Protein AF-A0A8T7JT72-F1 (afdb_monomer)

Secondary structure (DSSP, 8-state):
-HHHHHHTTT--EEEEE----SHHIIIIIHHHHHHHHT-EEEEE-SS--EEEE--S---SSSPPSSS---S--SPPEEEE--SSS-------GGGGS--EEETTEETTTTS-GGG-THHHH---

Solvent-accessible surface area (backbone atoms only — not comparable to full-atom values): 7560 Å² total; per-residue (Å²): 108,71,64,54,59,40,34,78,68,70,45,27,68,45,81,43,80,49,80,81,87,52,71,57,45,76,75,44,46,55,45,48,54,19,40,55,46,42,20,28,34,35,39,46,34,93,86,70,28,36,39,29,18,37,58,78,66,30,39,86,82,58,85,57,84,90,54,81,92,78,85,71,49,55,73,37,56,71,49,70,52,88,83,81,86,74,77,86,81,84,70,43,54,79,41,32,74,64,54,63,40,49,94,90,35,30,59,64,80,57,52,69,62,87,76,48,51,55,82,76,65,78,62,125

Structure (mmCIF, N/CA/C/O backbone):
data_AF-A0A8T7JT72-F1
#
_entry.id   AF-A0A8T7JT72-F1
#
loop_
_atom_site.group_PDB
_atom_site.id
_atom_site.type_symbol
_atom_site.label_atom_id
_atom_site.label_alt_id
_atom_site.label_comp_id
_atom_site.label_asym_id
_atom_site.label_entity_id
_atom_site.label_seq_id
_atom_site.pdbx_PDB_ins_code
_atom_site.Cartn_x
_atom_site.Cartn_y
_atom_site.Cartn_z
_atom_site.occupancy
_atom_site.B_iso_or_equiv
_atom_site.auth_seq_id
_atom_site.auth_comp_id
_atom_site.auth_asym_id
_atom_site.auth_atom_id
_atom_site.pdbx_PDB_model_num
ATOM 1 N N . GLU A 1 1 ? 5.506 -9.786 7.144 1.00 81.31 1 GLU A N 1
ATOM 2 C CA . GLU A 1 1 ? 5.472 -10.770 6.035 1.00 81.31 1 GLU A CA 1
ATOM 3 C C . GLU A 1 1 ? 4.132 -10.939 5.314 1.00 81.31 1 GLU A C 1
ATOM 5 O O . GLU A 1 1 ? 4.173 -11.110 4.105 1.00 81.31 1 GLU A O 1
ATOM 10 N N . THR A 1 2 ? 2.959 -10.851 5.957 1.00 91.94 2 THR A N 1
ATOM 11 C CA . THR A 1 2 ? 1.653 -11.114 5.298 1.00 91.94 2 THR A CA 1
ATOM 12 C C . THR A 1 2 ? 1.453 -10.403 3.951 1.00 91.94 2 THR A C 1
ATOM 14 O O . THR A 1 2 ? 1.186 -11.059 2.949 1.00 91.94 2 THR A O 1
ATOM 17 N N . PHE A 1 3 ? 1.660 -9.082 3.891 1.00 93.94 3 PHE A N 1
ATOM 18 C CA . PHE A 1 3 ? 1.518 -8.298 2.653 1.00 93.94 3 PHE A CA 1
ATOM 19 C C . PHE A 1 3 ? 2.519 -8.703 1.566 1.00 93.94 3 PHE A C 1
ATOM 21 O O . PHE A 1 3 ? 2.177 -8.742 0.390 1.00 93.94 3 PHE A O 1
ATOM 28 N N . ARG A 1 4 ? 3.744 -9.070 1.955 1.00 91.69 4 ARG A N 1
ATOM 29 C CA . ARG A 1 4 ? 4.775 -9.533 1.022 1.00 91.69 4 ARG A CA 1
ATOM 30 C C . ARG A 1 4 ? 4.395 -10.863 0.387 1.00 91.69 4 ARG A C 1
ATOM 32 O O . ARG A 1 4 ? 4.505 -11.019 -0.824 1.00 91.69 4 ARG A O 1
ATOM 39 N N . LEU A 1 5 ? 3.920 -11.806 1.197 1.00 91.44 5 LEU A N 1
ATOM 40 C CA . LEU A 1 5 ? 3.451 -13.099 0.702 1.00 91.44 5 LEU A CA 1
ATOM 41 C C . LEU A 1 5 ? 2.236 -12.939 -0.217 1.00 91.44 5 LEU A C 1
ATOM 43 O O . LEU A 1 5 ? 2.163 -13.617 -1.235 1.00 91.44 5 LEU A O 1
ATOM 47 N N . ALA A 1 6 ? 1.327 -12.013 0.098 1.00 94.81 6 ALA A N 1
ATOM 48 C CA . ALA A 1 6 ? 0.207 -11.673 -0.775 1.00 94.81 6 ALA A CA 1
ATOM 49 C C . ALA A 1 6 ? 0.685 -11.075 -2.112 1.00 94.81 6 ALA A C 1
ATOM 51 O O . ALA A 1 6 ? 0.210 -11.474 -3.171 1.00 94.81 6 ALA A O 1
ATOM 52 N N . ALA A 1 7 ? 1.676 -10.181 -2.084 1.00 93.44 7 ALA A N 1
ATOM 53 C CA . ALA A 1 7 ? 2.234 -9.561 -3.286 1.00 93.44 7 ALA A CA 1
ATOM 54 C C . ALA A 1 7 ? 2.854 -10.588 -4.241 1.00 93.44 7 ALA A C 1
ATOM 56 O O . ALA A 1 7 ? 2.686 -10.479 -5.448 1.00 93.44 7 ALA A O 1
ATOM 57 N N . LEU A 1 8 ? 3.526 -11.608 -3.695 1.00 91.50 8 LEU A N 1
ATOM 58 C CA . LEU A 1 8 ? 4.080 -12.740 -4.453 1.00 91.50 8 LEU A CA 1
ATOM 59 C C . LEU A 1 8 ? 3.011 -13.650 -5.078 1.00 91.50 8 LEU A C 1
ATOM 61 O O . LEU A 1 8 ? 3.343 -14.540 -5.857 1.00 91.50 8 LEU A O 1
ATOM 65 N N . LYS A 1 9 ? 1.745 -13.475 -4.697 1.00 94.00 9 LYS A N 1
ATOM 66 C CA . LYS A 1 9 ? 0.579 -14.147 -5.281 1.00 94.00 9 LYS A CA 1
ATOM 67 C C . LYS A 1 9 ? -0.240 -13.202 -6.162 1.00 94.00 9 LYS A C 1
ATOM 69 O O . LYS A 1 9 ? -1.415 -13.469 -6.384 1.00 94.00 9 LYS A O 1
ATOM 74 N N . ASP A 1 10 ? 0.368 -12.101 -6.605 1.00 93.88 10 ASP A N 1
ATOM 75 C CA . ASP A 1 10 ? -0.246 -11.076 -7.452 1.00 93.88 10 ASP A CA 1
ATOM 76 C C . ASP A 1 10 ? -1.507 -10.440 -6.845 1.00 93.88 10 ASP A C 1
ATOM 78 O O . ASP A 1 10 ? -2.387 -9.958 -7.553 1.00 93.88 10 ASP A O 1
ATOM 82 N N . VAL A 1 11 ? -1.603 -10.401 -5.510 1.00 97.06 11 VAL A N 1
ATOM 83 C CA . VAL A 1 11 ? -2.693 -9.685 -4.840 1.00 97.06 11 VAL A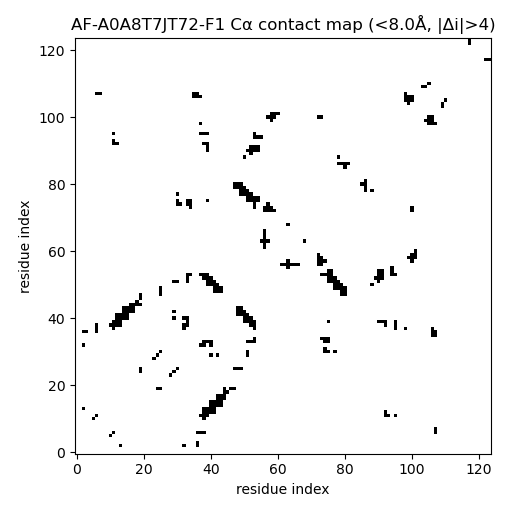 CA 1
ATOM 84 C C . VAL A 1 11 ? -2.545 -8.183 -5.085 1.00 97.06 11 VAL A C 1
ATOM 86 O O . VAL A 1 11 ? -1.537 -7.570 -4.729 1.00 97.06 11 VAL A O 1
ATOM 89 N N . GLU A 1 12 ? -3.586 -7.583 -5.655 1.00 97.56 12 GLU A N 1
ATOM 90 C CA . GLU A 1 12 ? -3.636 -6.155 -5.991 1.00 97.56 12 GLU A CA 1
ATOM 91 C C . GLU A 1 12 ? -4.291 -5.308 -4.891 1.00 97.56 12 GLU A C 1
ATOM 93 O O . GLU A 1 12 ? -4.007 -4.114 -4.754 1.00 97.56 12 GLU A O 1
ATOM 98 N N . VAL A 1 13 ? -5.175 -5.923 -4.098 1.00 98.12 13 VAL A N 1
ATOM 99 C CA . VAL A 1 13 ? -5.941 -5.266 -3.035 1.00 98.12 13 VAL A CA 1
ATOM 100 C C . VAL A 1 13 ? -5.968 -6.149 -1.793 1.00 98.12 13 VAL A C 1
ATOM 102 O O . VAL A 1 13 ? -6.355 -7.315 -1.857 1.00 98.12 13 VAL A O 1
ATOM 105 N N . VAL A 1 14 ? -5.607 -5.579 -0.647 1.00 98.06 14 VAL A N 1
ATOM 106 C CA . VAL A 1 14 ? -5.743 -6.222 0.663 1.00 98.06 14 VAL A CA 1
ATOM 107 C C . VAL A 1 14 ? -6.791 -5.482 1.480 1.00 98.06 14 VAL A C 1
ATOM 109 O O . VAL A 1 14 ? -6.609 -4.311 1.806 1.00 98.06 14 VAL A O 1
ATOM 112 N N . ALA A 1 15 ? -7.859 -6.182 1.859 1.00 97.75 15 ALA A N 1
ATOM 113 C CA . ALA A 1 15 ? -8.769 -5.740 2.908 1.00 97.75 15 ALA A CA 1
ATOM 114 C C . ALA A 1 15 ? -8.283 -6.291 4.257 1.00 97.75 15 ALA A C 1
ATOM 116 O O . ALA A 1 15 ? -8.235 -7.504 4.460 1.00 97.75 15 ALA A O 1
ATOM 117 N N . ALA A 1 16 ? -7.905 -5.398 5.166 1.00 95.88 16 ALA A N 1
ATOM 118 C CA . ALA A 1 16 ? -7.326 -5.699 6.466 1.00 95.88 16 ALA A CA 1
ATOM 119 C C . ALA A 1 16 ? -8.251 -5.202 7.591 1.00 95.88 16 ALA A C 1
ATOM 121 O O . ALA A 1 16 ? -8.061 -4.095 8.105 1.00 95.88 16 ALA A O 1
ATOM 122 N N . PRO A 1 17 ? -9.262 -5.996 7.989 1.00 95.75 17 PRO A N 1
ATOM 123 C CA . PRO A 1 17 ? -9.944 -5.775 9.254 1.00 95.75 17 PRO A CA 1
ATOM 124 C C . PRO A 1 17 ? -8.958 -6.071 10.387 1.00 95.75 17 PRO A C 1
ATOM 126 O O . PRO A 1 17 ? -8.474 -7.195 10.523 1.00 95.75 17 PRO A O 1
ATOM 129 N N . THR A 1 18 ? -8.620 -5.058 11.176 1.00 94.06 18 THR A N 1
ATOM 130 C CA . THR A 1 18 ? -7.601 -5.177 12.221 1.00 94.06 18 THR A CA 1
ATOM 131 C C . THR A 1 18 ? -7.912 -4.278 13.408 1.00 94.06 18 THR A C 1
ATOM 133 O O . THR A 1 18 ? -8.748 -3.379 13.338 1.00 94.06 18 THR A O 1
ATOM 136 N N . MET A 1 19 ? -7.216 -4.520 14.512 1.00 94.38 19 MET A N 1
ATOM 137 C CA . MET A 1 19 ? -7.112 -3.572 15.608 1.00 94.38 19 MET A CA 1
ATOM 138 C C . MET A 1 19 ? -5.773 -2.859 15.473 1.00 94.38 19 MET A C 1
ATOM 140 O O . MET A 1 19 ? -4.732 -3.509 15.492 1.00 94.38 19 MET A O 1
ATOM 144 N N . ILE A 1 20 ? -5.815 -1.541 15.316 1.00 94.06 20 ILE A N 1
ATOM 145 C CA . ILE A 1 20 ? -4.609 -0.713 15.373 1.00 94.06 20 ILE A CA 1
ATOM 146 C C . ILE A 1 20 ? -4.269 -0.501 16.844 1.00 94.06 20 ILE A C 1
ATOM 148 O O . ILE A 1 20 ? -5.128 -0.072 17.617 1.00 94.06 20 ILE A O 1
ATOM 152 N N . LEU A 1 21 ? -3.047 -0.854 17.228 1.00 93.94 21 LEU A N 1
ATOM 153 C CA . LEU A 1 21 ? -2.576 -0.790 18.609 1.00 93.94 21 LEU A CA 1
ATOM 154 C C . LEU A 1 21 ? -1.783 0.490 18.853 1.00 93.94 21 LEU A C 1
ATOM 156 O O . LEU A 1 21 ? -1.862 1.069 19.936 1.00 93.94 21 LEU A O 1
ATOM 160 N N . GLU A 1 22 ? -1.051 0.947 17.840 1.00 94.25 22 GLU A N 1
ATOM 161 C CA . GLU A 1 22 ? -0.205 2.126 17.927 1.00 94.25 22 GLU A CA 1
ATOM 162 C C . GLU A 1 22 ? -0.411 3.074 16.742 1.00 94.25 22 GLU A C 1
ATOM 164 O O . GLU A 1 22 ? -0.620 2.671 15.598 1.00 94.25 22 GLU A O 1
ATOM 169 N N . LYS A 1 23 ? -0.282 4.377 17.010 1.00 92.38 23 LYS A N 1
ATOM 170 C CA . LYS A 1 23 ? -0.514 5.440 16.019 1.00 92.38 23 LYS A CA 1
ATOM 171 C C . LYS A 1 23 ? 0.355 5.295 14.761 1.00 92.38 23 LYS A C 1
ATOM 173 O O . LYS A 1 23 ? -0.098 5.584 13.654 1.00 92.38 23 LYS A O 1
ATOM 178 N N . TRP A 1 24 ? 1.592 4.820 14.929 1.00 95.12 24 TRP A N 1
ATOM 179 C CA . TRP A 1 24 ? 2.555 4.684 13.835 1.00 95.12 24 TRP A CA 1
ATOM 180 C C . TRP A 1 24 ? 2.084 3.701 12.755 1.00 95.12 24 TRP A C 1
ATOM 182 O O . TRP A 1 24 ? 2.453 3.859 11.591 1.00 95.12 24 TRP A O 1
ATOM 192 N N . GLU A 1 25 ? 1.252 2.712 13.102 1.00 94.62 25 GLU A N 1
ATOM 193 C CA . GLU A 1 25 ? 0.740 1.732 12.141 1.00 94.62 25 GLU A CA 1
ATOM 194 C C . GLU A 1 25 ? -0.111 2.422 11.067 1.00 94.62 25 GLU A C 1
ATOM 196 O O . GLU A 1 25 ? 0.063 2.162 9.876 1.00 94.62 25 GLU A O 1
ATOM 201 N N . GLY A 1 26 ? -0.976 3.355 11.481 1.00 91.81 26 GLY A N 1
ATOM 202 C CA . GLY A 1 26 ? -1.815 4.164 10.594 1.00 91.81 26 GLY A CA 1
ATOM 203 C C . GLY A 1 26 ? -1.043 5.250 9.839 1.00 91.81 26 GLY A C 1
ATOM 204 O O . GLY A 1 26 ? -1.283 5.456 8.647 1.00 91.81 26 GLY A O 1
ATOM 205 N N . GLU A 1 27 ? -0.114 5.930 10.520 1.00 91.25 27 GLU A N 1
ATOM 206 C CA . GLU A 1 27 ? 0.645 7.060 9.958 1.00 91.25 27 GLU A CA 1
ATOM 207 C C . GLU A 1 27 ? 1.722 6.623 8.954 1.00 91.25 27 GLU A C 1
ATOM 209 O O . GLU A 1 27 ? 1.937 7.295 7.941 1.00 91.25 27 GLU A O 1
ATOM 214 N N . LEU A 1 28 ? 2.396 5.502 9.226 1.00 93.38 28 LEU A N 1
ATOM 215 C CA . LEU A 1 28 ? 3.550 5.025 8.460 1.00 93.38 28 LEU A CA 1
ATOM 216 C C . LEU A 1 28 ? 3.399 3.561 8.042 1.00 93.38 28 LEU A C 1
ATOM 218 O O . LEU A 1 28 ? 3.588 3.243 6.871 1.00 93.38 28 LEU A O 1
ATOM 222 N N . GLY A 1 29 ? 3.012 2.676 8.963 1.00 95.56 29 GLY A N 1
ATOM 223 C CA . GLY A 1 29 ? 3.040 1.227 8.756 1.00 95.56 29 GLY A CA 1
ATOM 224 C C . GLY A 1 29 ? 2.287 0.766 7.505 1.00 95.56 29 GLY A C 1
ATOM 225 O O . GLY A 1 29 ? 2.885 0.195 6.594 1.00 95.56 29 GLY A O 1
ATOM 226 N N . PHE A 1 30 ? 0.983 1.025 7.413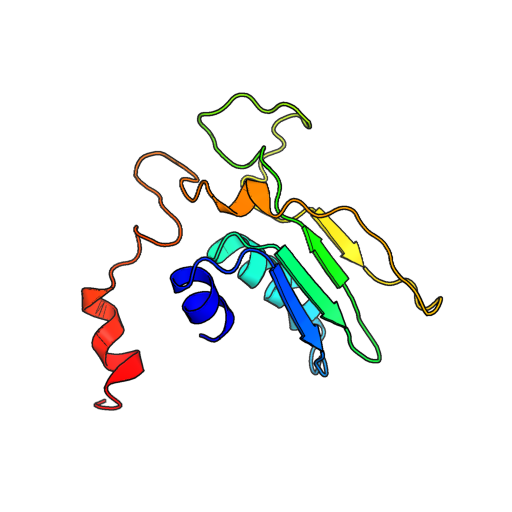 1.00 96.44 30 PHE A N 1
ATOM 227 C CA . PHE A 1 30 ? 0.178 0.582 6.265 1.00 96.44 30 PHE A CA 1
ATOM 228 C C . PHE A 1 30 ? 0.550 1.289 4.963 1.00 96.44 30 PHE A C 1
ATOM 230 O O . PHE A 1 30 ? 0.545 0.665 3.899 1.00 96.44 30 PHE A O 1
ATOM 237 N N . LYS A 1 31 ? 0.951 2.560 5.053 1.00 95.81 31 LYS A N 1
ATOM 238 C CA . LYS A 1 31 ? 1.461 3.331 3.918 1.00 95.81 31 LYS A CA 1
ATOM 239 C C . LYS A 1 31 ? 2.710 2.675 3.324 1.00 95.81 31 LYS A C 1
ATOM 241 O O . LYS A 1 31 ? 2.796 2.497 2.109 1.00 95.81 31 LYS A O 1
ATOM 246 N N . GLU A 1 32 ? 3.645 2.258 4.173 1.00 95.75 32 GLU A N 1
ATOM 247 C CA . GLU A 1 32 ? 4.847 1.529 3.769 1.00 95.75 32 GLU A CA 1
ATOM 248 C C . GLU A 1 32 ? 4.517 0.147 3.202 1.00 95.75 32 GLU A C 1
ATOM 250 O O . GLU A 1 32 ? 5.087 -0.233 2.181 1.00 95.75 32 GLU A O 1
ATOM 255 N N . ARG A 1 33 ? 3.571 -0.597 3.797 1.00 96.56 33 ARG A N 1
ATOM 256 C CA . ARG A 1 33 ? 3.150 -1.912 3.269 1.00 96.56 33 ARG A CA 1
ATOM 257 C C . ARG A 1 33 ? 2.567 -1.805 1.865 1.00 96.56 33 ARG A C 1
ATOM 259 O O . ARG A 1 33 ? 2.894 -2.645 1.024 1.00 96.56 33 ARG A O 1
ATOM 266 N N . ALA A 1 34 ? 1.749 -0.786 1.614 1.00 96.69 34 ALA A N 1
ATOM 267 C CA . ALA A 1 34 ? 1.205 -0.499 0.292 1.00 96.69 34 ALA A CA 1
ATOM 268 C C . ALA A 1 34 ? 2.320 -0.142 -0.705 1.00 96.69 34 ALA A C 1
ATOM 270 O O . ALA A 1 34 ? 2.383 -0.728 -1.784 1.00 96.69 34 ALA A O 1
ATOM 271 N N . ALA A 1 35 ? 3.240 0.752 -0.328 1.00 94.69 35 ALA A N 1
ATOM 272 C CA . ALA A 1 35 ? 4.327 1.211 -1.194 1.00 94.69 35 ALA A CA 1
ATOM 273 C C . ALA A 1 35 ? 5.370 0.116 -1.502 1.00 94.69 35 ALA A C 1
ATOM 275 O O . ALA A 1 35 ? 5.743 -0.073 -2.660 1.00 94.69 35 ALA A O 1
ATOM 276 N N . GLU A 1 36 ? 5.834 -0.636 -0.495 1.00 94.38 36 GLU A N 1
ATOM 277 C CA . GLU A 1 36 ? 6.920 -1.620 -0.654 1.00 94.38 36 GLU A CA 1
ATOM 278 C C . GLU A 1 36 ? 6.496 -2.846 -1.476 1.00 94.38 36 GLU A C 1
ATOM 280 O O . GLU A 1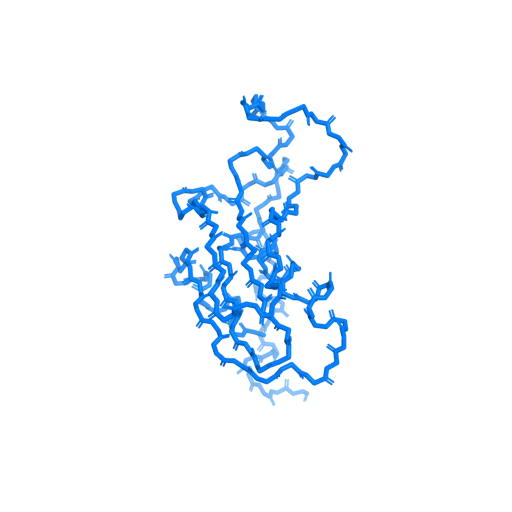 36 ? 7.327 -3.492 -2.113 1.00 94.38 36 GLU A O 1
ATOM 285 N N . ASN A 1 37 ? 5.215 -3.213 -1.402 1.00 95.12 37 ASN A N 1
ATOM 286 C CA . ASN A 1 37 ? 4.650 -4.379 -2.088 1.00 95.12 37 ASN A CA 1
ATOM 287 C C . ASN A 1 37 ? 3.872 -3.969 -3.343 1.00 95.12 37 ASN A C 1
ATOM 289 O O . ASN A 1 37 ? 3.492 -4.810 -4.165 1.00 95.12 37 ASN A O 1
ATOM 293 N N . ARG A 1 38 ? 3.660 -2.657 -3.476 1.00 94.75 38 ARG A N 1
ATOM 294 C CA . ARG A 1 38 ? 2.945 -1.990 -4.546 1.00 94.75 38 ARG A CA 1
ATOM 295 C C . ARG A 1 38 ? 1.582 -2.639 -4.785 1.00 94.75 38 ARG A C 1
ATOM 297 O O . ARG A 1 38 ? 1.325 -3.266 -5.814 1.00 94.75 38 ARG A O 1
ATOM 304 N N . MET A 1 39 ? 0.744 -2.501 -3.764 1.00 96.75 39 MET A N 1
ATOM 305 C CA . MET A 1 39 ? -0.629 -2.997 -3.676 1.00 96.75 39 MET A CA 1
ATOM 306 C C . MET A 1 39 ? -1.511 -1.971 -2.969 1.00 96.75 39 MET A C 1
ATOM 308 O O . MET A 1 39 ? -1.018 -1.179 -2.167 1.00 96.75 39 MET A O 1
ATOM 312 N N . ASN A 1 40 ? -2.810 -2.008 -3.241 1.00 98.25 40 ASN A N 1
ATOM 313 C CA . ASN A 1 40 ? -3.785 -1.194 -2.528 1.00 98.25 40 ASN A CA 1
ATOM 314 C C . ASN A 1 40 ? -4.086 -1.842 -1.172 1.00 98.25 40 ASN A C 1
ATOM 316 O O . ASN A 1 40 ? -4.275 -3.058 -1.087 1.00 98.25 40 ASN A O 1
ATOM 320 N N . VAL A 1 41 ? -4.148 -1.043 -0.112 1.00 98.25 41 VAL A N 1
ATOM 321 C CA . VAL A 1 41 ? -4.434 -1.538 1.241 1.00 98.25 41 VAL A CA 1
ATOM 322 C C . VAL A 1 41 ? -5.633 -0.789 1.802 1.00 98.25 41 VAL A C 1
ATOM 324 O O . VAL A 1 41 ? -5.665 0.437 1.803 1.00 98.25 41 VAL A O 1
ATOM 327 N N . ILE A 1 42 ? -6.628 -1.531 2.276 1.00 98.00 42 ILE A N 1
ATOM 328 C CA . ILE A 1 42 ? -7.840 -1.005 2.902 1.00 98.00 42 ILE A CA 1
ATOM 329 C C . ILE A 1 42 ? -7.837 -1.501 4.338 1.00 98.00 42 ILE A C 1
ATOM 331 O O . ILE A 1 42 ? -7.946 -2.701 4.579 1.00 98.00 42 ILE A O 1
ATOM 335 N N . VAL A 1 43 ? -7.701 -0.589 5.288 1.00 97.19 43 VAL A N 1
ATOM 336 C CA . VAL A 1 43 ? -7.641 -0.904 6.713 1.00 97.19 43 VAL A CA 1
ATOM 337 C C . VAL A 1 43 ? -8.937 -0.470 7.364 1.00 97.19 43 VAL A C 1
ATOM 339 O O . VAL A 1 43 ? -9.296 0.707 7.318 1.00 97.19 43 VAL A O 1
ATOM 342 N N . ALA A 1 44 ? -9.616 -1.429 7.986 1.00 95.25 44 ALA A N 1
ATOM 343 C CA . ALA A 1 44 ? -10.807 -1.185 8.781 1.00 95.25 44 ALA A CA 1
ATOM 344 C C . ALA A 1 44 ? -10.507 -1.525 10.243 1.00 95.25 44 ALA A C 1
ATOM 346 O O . ALA A 1 44 ? -10.205 -2.672 10.573 1.00 95.25 44 ALA A O 1
ATOM 347 N N . SER A 1 45 ? -10.593 -0.522 11.109 1.00 93.19 45 SER A N 1
ATOM 348 C CA . SER A 1 45 ? -10.383 -0.618 12.554 1.00 93.19 45 SER A CA 1
ATOM 349 C C . SER A 1 45 ? -11.402 0.253 13.284 1.00 93.19 45 SER A C 1
ATOM 351 O O . SER A 1 45 ? -12.028 1.140 12.704 1.00 93.19 45 SER A O 1
ATOM 353 N N . LYS A 1 46 ? -11.569 0.002 14.583 1.00 87.81 46 LYS A N 1
ATOM 354 C CA . LYS A 1 46 ? -12.537 0.706 15.429 1.00 87.81 46 LYS A CA 1
ATOM 355 C C . LYS A 1 46 ? -12.209 2.192 15.618 1.00 87.81 46 LYS A C 1
ATOM 357 O O . LYS A 1 46 ? -13.135 2.985 15.745 1.00 87.81 46 LYS A O 1
ATOM 362 N N . SER A 1 47 ? -10.927 2.548 15.698 1.00 80.81 47 SER A N 1
ATOM 363 C CA . SER A 1 47 ? -10.479 3.926 15.946 1.00 80.81 47 SER A CA 1
ATOM 364 C C . SER A 1 47 ? -10.014 4.618 14.669 1.00 80.81 47 SER A C 1
ATOM 366 O O . SER A 1 47 ? -10.489 5.701 14.350 1.00 80.81 47 SER A O 1
ATOM 368 N N . ASP A 1 48 ? -9.127 3.962 13.921 1.00 87.44 48 ASP A N 1
ATOM 369 C CA . ASP A 1 48 ? -8.387 4.573 12.823 1.00 87.44 48 ASP A CA 1
ATOM 370 C C . ASP A 1 48 ? -8.467 3.668 11.589 1.00 87.44 48 ASP A C 1
ATOM 372 O O . ASP A 1 48 ? -7.846 2.613 11.520 1.00 87.44 48 ASP A O 1
ATOM 376 N N . SER A 1 49 ? -9.288 4.051 10.615 1.00 94.81 49 SER A N 1
ATOM 377 C CA . SER A 1 49 ? -9.417 3.341 9.336 1.00 94.81 49 SER A CA 1
ATOM 378 C C . SER A 1 49 ? -8.809 4.172 8.213 1.00 94.81 49 SER A C 1
ATOM 380 O O . SER A 1 49 ? -8.774 5.403 8.291 1.00 94.81 49 SER A O 1
ATOM 382 N N . GLY A 1 50 ? -8.350 3.517 7.151 1.00 96.12 50 GLY A N 1
ATOM 383 C CA . GLY A 1 50 ? -7.693 4.204 6.045 1.00 96.12 50 GLY A CA 1
ATOM 384 C C . GLY A 1 50 ? -7.676 3.393 4.759 1.00 96.12 50 GLY A C 1
ATOM 385 O O . GLY A 1 50 ? -7.561 2.168 4.778 1.00 96.12 50 GLY A O 1
ATOM 386 N N . ILE A 1 51 ? -7.777 4.093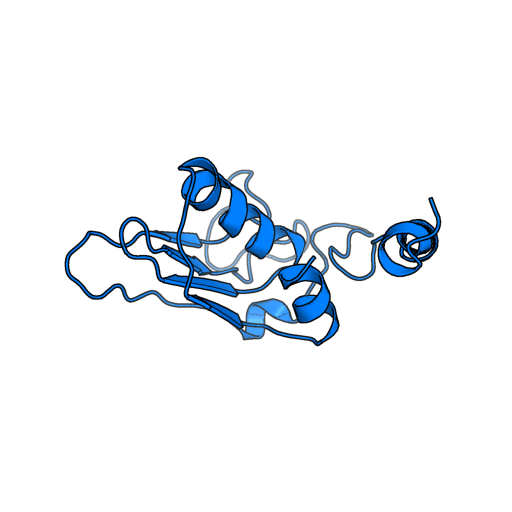 3.634 1.00 98.00 51 ILE A N 1
ATOM 387 C CA . ILE A 1 51 ? -7.598 3.539 2.292 1.00 98.00 51 ILE A CA 1
ATOM 388 C C . ILE A 1 51 ? -6.286 4.088 1.734 1.00 98.00 51 ILE A C 1
ATOM 390 O O . ILE A 1 51 ? -6.110 5.302 1.638 1.00 98.00 51 ILE A O 1
ATOM 394 N N . TYR A 1 52 ? -5.377 3.191 1.367 1.00 97.75 52 TYR A N 1
ATOM 395 C CA . TYR A 1 52 ? -4.047 3.485 0.845 1.00 97.75 52 TYR A CA 1
ATOM 396 C C . TYR A 1 52 ? -3.989 3.016 -0.615 1.00 97.75 52 TYR A C 1
ATOM 398 O O . TYR A 1 52 ? -3.733 1.842 -0.898 1.00 97.75 52 TYR A O 1
ATOM 406 N N . ALA A 1 53 ? -4.276 3.936 -1.535 1.00 97.19 53 ALA A N 1
ATOM 407 C CA . AL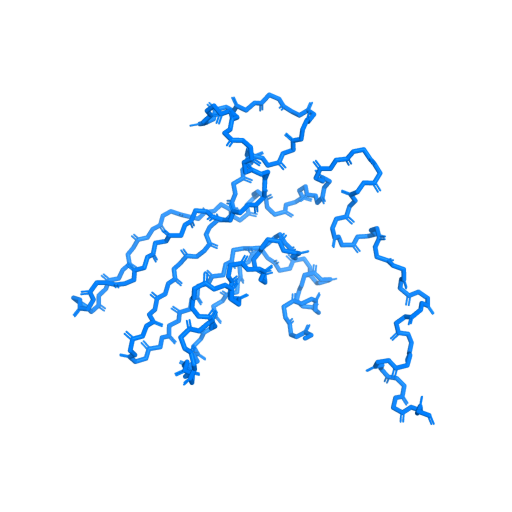A A 1 53 ? -4.383 3.683 -2.967 1.00 97.19 53 ALA A CA 1
ATOM 408 C C . ALA A 1 53 ? -3.053 3.957 -3.677 1.00 97.19 53 ALA A C 1
ATOM 410 O O . ALA A 1 53 ? -2.542 5.077 -3.637 1.00 97.19 53 ALA A O 1
ATOM 411 N N . ILE A 1 54 ? -2.485 2.957 -4.348 1.00 95.19 54 ILE A N 1
ATOM 412 C CA . ILE A 1 54 ? -1.331 3.193 -5.226 1.00 95.19 54 ILE A CA 1
ATOM 413 C C . ILE A 1 54 ? -1.801 3.764 -6.569 1.00 95.19 54 ILE A C 1
ATOM 415 O O . ILE A 1 54 ? -2.933 3.527 -6.984 1.00 95.19 54 ILE A O 1
ATOM 419 N N . THR A 1 55 ? -0.928 4.483 -7.270 1.00 92.00 55 THR A N 1
ATOM 420 C CA . THR A 1 55 ? -1.249 5.122 -8.555 1.00 92.00 55 THR A CA 1
ATOM 421 C C . THR A 1 55 ? -0.281 4.681 -9.655 1.00 92.00 55 THR A C 1
ATOM 423 O O . THR A 1 55 ? 0.737 4.036 -9.394 1.00 92.00 55 THR A O 1
ATOM 426 N N . GLU A 1 56 ? -0.608 5.000 -10.909 1.00 88.81 56 GLU A N 1
ATOM 427 C CA . GLU A 1 56 ? 0.271 4.756 -12.064 1.00 88.81 56 GLU A CA 1
ATOM 428 C C . GLU A 1 56 ? 1.443 5.752 -12.169 1.00 88.81 56 GLU A C 1
ATOM 430 O O . GLU A 1 56 ? 2.469 5.430 -12.771 1.00 88.81 56 GLU A O 1
ATOM 435 N N . ASP A 1 57 ? 1.340 6.906 -11.502 1.00 86.19 57 ASP A N 1
ATOM 436 C CA . ASP A 1 57 ? 2.372 7.949 -11.454 1.00 86.19 57 ASP A CA 1
ATOM 437 C C . ASP A 1 57 ? 3.341 7.708 -10.296 1.00 86.19 57 ASP A C 1
ATOM 439 O O . ASP A 1 57 ? 3.289 8.368 -9.250 1.00 86.19 57 ASP A O 1
ATOM 443 N N . PHE A 1 58 ? 4.198 6.703 -10.481 1.00 83.69 58 PHE A N 1
ATOM 444 C CA . PHE A 1 58 ? 5.108 6.243 -9.433 1.00 83.69 58 PHE A CA 1
ATOM 445 C C . PHE A 1 58 ? 6.518 5.852 -9.923 1.00 83.69 58 PHE A C 1
ATOM 447 O O . PHE A 1 58 ? 7.338 5.380 -9.132 1.00 83.69 58 PHE A O 1
ATOM 454 N N . THR A 1 59 ? 6.827 6.007 -11.218 1.00 79.31 59 THR A N 1
ATOM 455 C CA . THR A 1 59 ? 8.182 5.744 -11.746 1.00 79.31 59 THR A CA 1
ATOM 456 C C . THR A 1 59 ? 8.900 7.025 -12.106 1.00 79.31 59 THR A C 1
ATOM 458 O O . THR A 1 59 ? 8.279 7.994 -12.520 1.00 79.31 59 THR A O 1
ATOM 461 N N . LEU A 1 60 ? 10.229 7.006 -12.062 1.00 80.88 60 LEU A N 1
ATOM 462 C CA . LEU A 1 60 ? 11.046 8.099 -12.601 1.00 80.88 60 LEU A CA 1
ATOM 463 C C . LEU A 1 60 ? 11.207 8.059 -14.137 1.00 80.88 60 LEU A C 1
ATOM 465 O O . LEU A 1 60 ? 11.965 8.855 -14.680 1.00 80.88 60 LEU A O 1
ATOM 469 N N . TRP A 1 61 ? 10.552 7.123 -14.834 1.00 74.06 61 TRP A N 1
ATOM 470 C CA . TRP A 1 61 ? 10.825 6.818 -16.249 1.00 74.06 61 TRP A CA 1
ATOM 471 C C . TRP A 1 61 ? 9.610 6.907 -17.169 1.00 74.06 61 TRP A C 1
ATOM 473 O O . TRP A 1 61 ? 9.766 6.947 -18.386 1.00 74.06 61 TRP A O 1
ATOM 483 N N . THR A 1 62 ? 8.408 6.909 -16.608 1.00 72.94 62 THR A N 1
ATOM 484 C CA . THR A 1 62 ? 7.162 7.135 -17.336 1.00 72.94 62 THR A CA 1
ATOM 485 C C . THR A 1 62 ? 6.760 8.586 -17.185 1.00 72.94 62 THR A C 1
ATOM 487 O O . THR A 1 62 ? 7.057 9.212 -16.171 1.00 72.94 62 THR A O 1
ATOM 490 N N . GLU A 1 63 ? 6.065 9.119 -18.183 1.00 78.94 63 GLU A N 1
ATOM 491 C CA . GLU A 1 63 ? 5.383 10.398 -18.028 1.00 78.94 63 GLU A CA 1
ATOM 492 C C . GLU A 1 63 ? 4.346 10.300 -16.904 1.00 78.94 63 GLU A C 1
ATOM 494 O O . GLU A 1 63 ? 3.674 9.274 -16.763 1.00 78.94 63 GLU A O 1
ATOM 499 N N . TRP A 1 64 ? 4.257 11.358 -16.100 1.00 81.25 64 TRP A N 1
ATOM 500 C CA . TRP A 1 64 ? 3.299 11.455 -15.008 1.00 81.25 64 TRP A CA 1
ATOM 501 C C . TRP A 1 64 ? 2.038 12.115 -15.539 1.00 81.25 64 TRP A C 1
ATOM 503 O O . TRP A 1 64 ? 2.082 13.260 -15.988 1.00 81.25 64 TRP A O 1
ATOM 513 N N . LYS A 1 65 ? 0.926 11.383 -15.524 1.00 83.06 65 LYS A N 1
ATOM 514 C CA . LYS A 1 65 ? -0.308 11.784 -16.210 1.00 83.06 65 LYS A CA 1
ATOM 515 C C . LYS A 1 65 ? -1.260 12.565 -15.316 1.00 83.06 65 LYS A C 1
ATOM 517 O O . LYS A 1 65 ? -1.934 13.474 -15.791 1.00 83.06 65 LYS A O 1
ATOM 522 N N . ASN A 1 66 ? -1.329 12.213 -14.036 1.00 84.06 66 ASN A N 1
ATOM 523 C CA . ASN A 1 66 ? -2.366 12.682 -13.120 1.00 84.06 66 ASN A CA 1
ATOM 524 C C . ASN A 1 66 ? -1.841 13.699 -12.098 1.00 84.06 66 ASN A C 1
ATOM 526 O O . ASN A 1 66 ? -2.638 14.382 -11.455 1.00 84.06 66 ASN A O 1
ATOM 530 N N . ARG A 1 67 ? -0.515 13.830 -11.933 1.00 84.50 67 ARG A N 1
ATOM 531 C CA . ARG A 1 67 ? 0.093 14.826 -11.034 1.00 84.50 67 ARG A CA 1
ATOM 532 C C . ARG A 1 67 ? 1.500 15.256 -11.471 1.00 84.50 67 ARG A C 1
ATOM 534 O O . ARG A 1 67 ? 2.211 14.456 -12.072 1.00 84.50 67 ARG A O 1
ATOM 541 N N . PRO A 1 68 ? 1.952 16.474 -11.121 1.00 83.88 68 PRO A N 1
ATOM 542 C CA . PRO A 1 68 ? 3.352 16.854 -11.282 1.00 83.88 68 PRO A CA 1
ATOM 543 C C . PRO A 1 68 ? 4.258 16.063 -10.326 1.00 83.88 68 PRO A C 1
ATOM 545 O O . PRO A 1 68 ? 3.839 15.659 -9.239 1.00 83.88 68 PRO A O 1
ATOM 548 N N . PHE A 1 69 ? 5.523 15.882 -10.711 1.00 83.38 69 PHE A N 1
ATOM 549 C CA . PHE A 1 69 ? 6.532 15.303 -9.828 1.00 83.38 69 PHE A CA 1
ATOM 550 C C . PHE A 1 69 ? 6.845 16.258 -8.667 1.00 83.38 69 PHE A C 1
ATOM 552 O O . PHE A 1 69 ? 7.294 17.382 -8.881 1.00 83.38 69 PHE A O 1
ATOM 559 N N . ASP A 1 70 ? 6.635 15.791 -7.439 1.00 84.50 70 ASP A N 1
ATOM 560 C CA . ASP A 1 70 ? 6.791 16.550 -6.190 1.00 84.50 70 ASP A CA 1
ATOM 561 C C . ASP A 1 70 ? 7.875 15.962 -5.263 1.00 84.50 70 ASP A C 1
ATOM 563 O O . ASP A 1 70 ? 7.962 16.311 -4.088 1.00 84.50 70 ASP A O 1
ATOM 567 N N . GLY A 1 71 ? 8.700 15.045 -5.778 1.00 84.50 71 GLY A N 1
ATOM 568 C CA . GLY A 1 71 ? 9.717 14.329 -5.004 1.00 84.50 71 GLY A CA 1
ATOM 569 C C . GLY A 1 71 ? 9.213 13.063 -4.304 1.00 84.50 71 GLY A C 1
ATOM 570 O O . GLY A 1 71 ? 10.030 12.228 -3.914 1.00 84.50 71 GLY A O 1
ATOM 571 N N . ASN A 1 72 ? 7.900 12.853 -4.184 1.00 83.88 72 ASN A N 1
ATOM 572 C CA . ASN A 1 72 ? 7.350 11.590 -3.703 1.00 83.88 72 ASN A CA 1
ATOM 573 C C . ASN A 1 72 ? 7.214 10.620 -4.872 1.00 83.88 72 ASN A C 1
ATOM 575 O O . ASN A 1 72 ? 6.398 10.854 -5.753 1.00 83.88 72 ASN A O 1
ATOM 579 N N . ILE A 1 73 ? 7.957 9.516 -4.854 1.00 84.94 73 ILE A N 1
ATOM 580 C CA . ILE A 1 73 ? 7.951 8.546 -5.951 1.00 84.94 73 ILE A CA 1
ATOM 581 C C . ILE A 1 73 ? 6.806 7.541 -5.807 1.00 84.94 73 ILE A C 1
ATOM 583 O O . ILE A 1 73 ? 6.056 7.377 -6.750 1.00 84.94 73 ILE A O 1
ATOM 587 N N . ASN A 1 74 ? 6.643 6.861 -4.669 1.00 88.00 74 ASN A N 1
ATOM 588 C CA . ASN A 1 74 ? 5.775 5.675 -4.601 1.00 88.00 74 ASN A CA 1
ATOM 589 C C . ASN A 1 74 ? 4.771 5.652 -3.441 1.00 88.00 74 ASN A C 1
ATOM 591 O O . ASN A 1 74 ? 4.163 4.606 -3.202 1.00 88.00 74 ASN A O 1
ATOM 595 N N . TYR A 1 75 ? 4.599 6.746 -2.693 1.00 90.50 75 TYR A N 1
ATOM 596 C CA . TYR A 1 75 ? 3.624 6.728 -1.609 1.00 90.50 75 TYR A CA 1
ATOM 597 C C . TYR A 1 75 ? 2.195 6.648 -2.141 1.00 90.50 75 TYR A C 1
ATOM 599 O O . TYR A 1 75 ? 1.854 7.374 -3.077 1.00 90.50 75 TYR A O 1
ATOM 607 N N . PRO A 1 76 ? 1.342 5.826 -1.506 1.00 94.31 76 PRO A N 1
ATOM 608 C CA . PRO A 1 76 ? -0.059 5.760 -1.865 1.00 94.31 76 PRO A CA 1
ATOM 609 C C . PRO A 1 76 ? -0.770 7.071 -1.521 1.00 94.31 76 PRO A C 1
ATOM 611 O O . PRO A 1 76 ? -0.478 7.725 -0.510 1.00 94.31 76 PRO A O 1
ATOM 614 N N . VAL A 1 77 ? -1.775 7.404 -2.322 1.00 94.62 77 VAL A N 1
ATOM 615 C CA . VAL A 1 77 ? -2.794 8.382 -1.954 1.00 94.62 77 VAL A CA 1
ATOM 616 C C . VAL A 1 77 ? -3.571 7.806 -0.775 1.00 94.62 77 VAL A C 1
ATOM 618 O O . VAL A 1 77 ? -4.099 6.698 -0.842 1.00 94.62 77 VAL A O 1
ATOM 621 N N . THR A 1 78 ? -3.588 8.535 0.338 1.00 96.00 78 THR A N 1
ATOM 622 C CA . THR A 1 78 ? -4.162 8.053 1.598 1.00 96.00 78 THR A CA 1
ATOM 623 C C . THR A 1 78 ? -5.448 8.806 1.908 1.00 96.00 78 THR A C 1
ATOM 625 O O . THR A 1 78 ? -5.441 10.032 2.001 1.00 96.00 78 THR A O 1
ATOM 628 N N . THR A 1 79 ? -6.537 8.069 2.109 1.00 96.56 79 THR A N 1
ATOM 629 C CA . THR A 1 79 ? -7.821 8.604 2.573 1.00 96.56 79 THR A CA 1
ATOM 630 C C . THR A 1 79 ? -8.122 8.031 3.950 1.00 96.56 79 THR A C 1
ATOM 632 O O . THR A 1 79 ? -8.460 6.855 4.073 1.00 96.56 79 THR A O 1
ATOM 635 N N . MET A 1 80 ? -7.982 8.858 4.986 1.00 95.31 80 MET A N 1
ATOM 636 C CA . MET A 1 80 ? -8.296 8.469 6.362 1.00 95.31 80 MET A CA 1
ATOM 637 C C . MET A 1 80 ? -9.791 8.604 6.639 1.00 95.31 80 MET A C 1
ATOM 639 O O . MET A 1 80 ? -10.434 9.553 6.179 1.00 95.31 80 MET A O 1
ATOM 643 N N . ALA A 1 81 ? -10.329 7.674 7.424 1.00 93.56 81 ALA A N 1
ATOM 644 C CA . ALA A 1 81 ? -11.700 7.759 7.893 1.00 93.56 81 ALA A CA 1
ATOM 645 C C . ALA A 1 81 ? -11.894 8.947 8.840 1.00 93.56 81 ALA A C 1
ATOM 647 O O . ALA A 1 81 ? -11.004 9.295 9.615 1.00 93.56 81 ALA A O 1
ATOM 648 N N . ARG A 1 82 ? -13.075 9.570 8.778 1.00 88.44 82 ARG A N 1
ATOM 649 C CA . ARG A 1 82 ? -13.406 10.780 9.553 1.00 88.44 82 ARG A CA 1
ATOM 650 C C . ARG A 1 82 ? -14.335 10.519 10.743 1.00 88.44 82 ARG A C 1
ATOM 652 O O . ARG A 1 82 ? -14.704 11.460 11.435 1.00 88.44 82 ARG A O 1
ATOM 659 N N . GLY A 1 83 ? -14.693 9.257 10.993 1.00 79.00 83 GLY A N 1
ATOM 660 C CA . GLY A 1 83 ? -15.549 8.852 12.116 1.00 79.00 83 GLY A CA 1
ATOM 661 C C . GLY A 1 83 ? -17.058 8.939 11.851 1.00 79.00 83 GLY A C 1
ATOM 662 O O . GLY A 1 83 ? -17.847 8.764 12.772 1.00 79.00 83 GLY A O 1
ATOM 663 N N . ASP A 1 84 ? -17.470 9.165 10.604 1.00 83.00 84 ASP A N 1
ATOM 664 C CA . ASP A 1 84 ? -18.862 9.219 10.126 1.00 83.00 84 ASP A CA 1
ATOM 665 C C . ASP A 1 84 ? -19.436 7.845 9.720 1.00 83.00 84 ASP A C 1
ATOM 667 O O . ASP A 1 84 ? -20.557 7.746 9.227 1.00 83.00 84 ASP A O 1
ATOM 671 N N . GLY A 1 85 ? -18.684 6.766 9.963 1.00 84.31 85 GLY A N 1
ATOM 672 C CA . GLY A 1 85 ? -19.123 5.377 9.790 1.00 84.31 85 GLY A CA 1
ATOM 673 C C . GLY A 1 85 ? -18.910 4.788 8.393 1.00 84.31 85 GLY A C 1
ATOM 674 O O . GLY A 1 85 ? -18.940 3.566 8.257 1.00 84.31 85 GLY A O 1
ATOM 675 N N . LEU A 1 86 ? -18.636 5.607 7.372 1.00 91.62 86 LEU A N 1
ATOM 676 C CA . L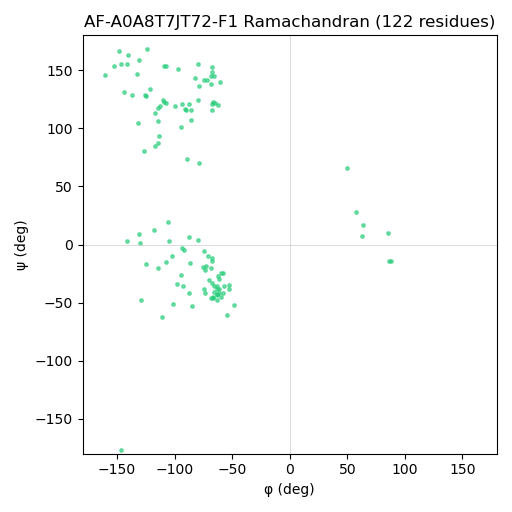EU A 1 86 ? -18.330 5.141 6.019 1.00 91.62 86 LEU A CA 1
ATOM 677 C C . LEU A 1 86 ? -17.271 6.027 5.368 1.00 91.62 86 LEU A C 1
ATOM 679 O O . LEU A 1 86 ? -17.394 7.243 5.320 1.00 91.62 86 LEU A O 1
ATOM 683 N N . THR A 1 87 ? -16.246 5.408 4.796 1.00 95.06 87 THR A N 1
ATOM 684 C CA . THR A 1 87 ? -15.219 6.111 4.025 1.00 95.06 87 THR A CA 1
ATOM 685 C C . THR A 1 87 ? -15.104 5.471 2.656 1.00 95.06 87 THR A C 1
ATOM 687 O O . THR A 1 87 ? -14.985 4.254 2.542 1.00 95.06 87 THR A O 1
ATOM 690 N N . ILE A 1 88 ? -15.165 6.304 1.620 1.00 95.56 88 ILE A N 1
ATOM 691 C CA . ILE A 1 88 ? -15.103 5.895 0.219 1.00 95.56 88 ILE A CA 1
ATOM 692 C C . ILE A 1 88 ? -13.917 6.610 -0.417 1.00 95.56 88 ILE A C 1
ATOM 694 O O . ILE A 1 88 ? -13.746 7.815 -0.233 1.00 95.56 88 ILE A O 1
ATOM 698 N N . ALA A 1 89 ? -13.115 5.866 -1.170 1.00 96.38 89 ALA A N 1
ATOM 699 C CA . ALA A 1 89 ? -12.046 6.405 -1.995 1.00 96.38 89 ALA A CA 1
ATOM 700 C C . ALA A 1 89 ? -11.887 5.557 -3.258 1.00 96.38 89 ALA A C 1
ATOM 702 O O . ALA A 1 89 ? -12.235 4.374 -3.272 1.00 96.38 89 ALA A O 1
ATOM 703 N N . GLU A 1 90 ? -11.349 6.171 -4.305 1.00 96.31 90 GLU A N 1
ATOM 704 C CA . GLU A 1 90 ? -10.935 5.465 -5.511 1.00 96.31 90 GLU A CA 1
ATOM 705 C C . GLU A 1 90 ? -9.630 4.696 -5.254 1.00 96.31 90 GLU A C 1
ATOM 707 O O . GLU A 1 90 ? -8.743 5.166 -4.539 1.00 96.31 90 GLU A O 1
ATOM 712 N N . ILE A 1 91 ? -9.528 3.496 -5.825 1.00 96.88 91 ILE A N 1
ATOM 713 C CA . ILE A 1 91 ? -8.323 2.662 -5.805 1.00 96.88 91 ILE A CA 1
ATOM 714 C C . ILE A 1 91 ? -8.022 2.175 -7.221 1.00 96.88 91 ILE A C 1
ATOM 716 O O . ILE A 1 91 ? -8.925 2.082 -8.054 1.00 96.88 91 ILE A O 1
ATOM 720 N N . HIS A 1 92 ? -6.771 1.792 -7.481 1.00 95.69 92 HIS A N 1
ATOM 721 C CA . HIS A 1 92 ? -6.329 1.406 -8.822 1.00 95.69 92 HIS A CA 1
ATOM 722 C C . HIS A 1 92 ? -5.656 0.021 -8.807 1.00 95.69 92 HIS A C 1
ATOM 724 O O . HIS A 1 92 ? -4.427 -0.066 -8.795 1.00 95.69 92 HIS A O 1
ATOM 730 N N . PRO A 1 93 ? -6.419 -1.090 -8.806 1.00 96.38 93 PRO A N 1
ATOM 731 C CA . PRO A 1 93 ? -5.847 -2.442 -8.820 1.00 96.38 93 PRO A CA 1
ATOM 732 C C . PRO A 1 93 ? -4.938 -2.687 -10.028 1.00 96.38 93 PRO A C 1
ATOM 734 O O . PRO A 1 93 ? -3.819 -3.155 -9.868 1.00 96.38 93 PRO A O 1
ATOM 737 N N . ALA A 1 94 ? -5.336 -2.219 -11.217 1.00 94.62 94 ALA A N 1
ATOM 738 C CA . ALA A 1 94 ? -4.526 -2.334 -12.432 1.00 94.62 94 ALA A CA 1
ATOM 739 C C . ALA A 1 94 ? -3.155 -1.637 -12.324 1.00 94.62 94 ALA A C 1
ATOM 741 O O . ALA A 1 94 ? -2.197 -2.032 -12.993 1.00 94.62 94 ALA A O 1
ATOM 742 N N . ALA A 1 95 ? -3.020 -0.630 -11.450 1.00 92.38 95 ALA A N 1
ATOM 743 C CA . ALA A 1 95 ? -1.735 0.004 -11.200 1.00 92.38 95 ALA A CA 1
ATOM 744 C C . ALA A 1 95 ? -0.751 -0.944 -10.500 1.00 92.38 95 ALA A C 1
ATOM 746 O O . ALA A 1 95 ? 0.432 -0.633 -10.492 1.00 92.38 95 ALA A O 1
ATOM 747 N N . CYS A 1 96 ? -1.176 -2.084 -9.940 1.00 92.50 96 CYS A N 1
ATOM 748 C CA . CYS A 1 96 ? -0.322 -3.059 -9.254 1.00 92.50 96 CYS A CA 1
ATOM 749 C C . CYS A 1 96 ? 0.571 -3.888 -10.186 1.00 92.50 96 CYS A C 1
ATOM 751 O O . CYS A 1 96 ? 1.540 -4.465 -9.694 1.00 92.50 96 CYS A O 1
ATOM 753 N N . VAL A 1 97 ? 0.251 -3.954 -11.485 1.00 89.75 97 VAL A N 1
ATOM 754 C CA . VAL A 1 97 ? 0.912 -4.840 -12.465 1.00 89.75 97 VAL A CA 1
ATOM 755 C C . VAL A 1 97 ? 2.366 -4.452 -12.709 1.00 89.75 97 VAL A C 1
ATOM 757 O O . VAL A 1 97 ? 3.258 -5.298 -12.732 1.00 89.75 97 VAL A O 1
ATOM 760 N N . ASN A 1 98 ? 2.632 -3.161 -12.895 1.00 89.12 98 ASN A N 1
ATOM 761 C CA . ASN A 1 98 ? 4.008 -2.688 -12.949 1.00 89.12 98 ASN A CA 1
ATOM 762 C C . ASN A 1 98 ? 4.597 -2.839 -11.532 1.00 89.12 98 ASN A C 1
ATOM 764 O O . ASN A 1 98 ? 3.874 -2.679 -10.564 1.00 89.12 98 ASN A O 1
ATOM 768 N N . LYS A 1 99 ? 5.878 -3.172 -11.358 1.00 90.88 99 LYS A N 1
ATOM 769 C CA . LYS A 1 99 ? 6.573 -3.181 -10.047 1.00 90.88 99 LYS A CA 1
ATOM 770 C C . LYS A 1 99 ? 7.908 -2.421 -10.098 1.00 90.88 99 LYS A C 1
ATOM 772 O O . LYS A 1 99 ? 8.607 -2.307 -9.092 1.00 90.88 99 LYS A O 1
ATOM 777 N N . MET A 1 100 ? 8.234 -1.851 -11.257 1.00 90.44 100 MET A N 1
ATOM 778 C CA . MET A 1 100 ? 9.481 -1.146 -11.538 1.00 90.44 100 MET A CA 1
ATOM 779 C C . MET A 1 100 ? 9.384 0.313 -11.105 1.00 90.44 100 MET A C 1
ATOM 781 O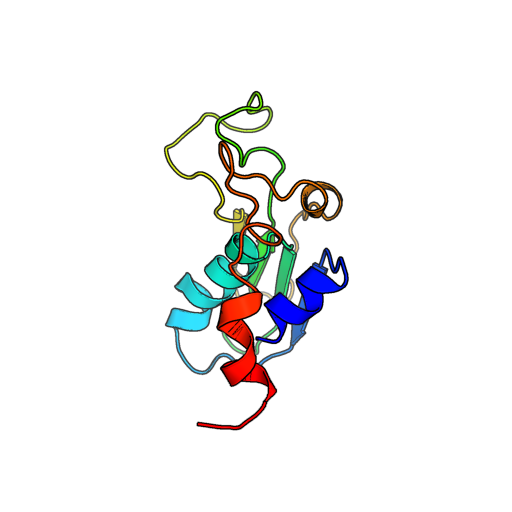 O . MET A 1 100 ? 8.709 1.098 -11.759 1.00 90.44 100 MET A O 1
ATOM 785 N N . VAL A 1 101 ? 10.058 0.692 -10.021 1.00 85.62 101 VAL A N 1
ATOM 786 C CA . VAL A 1 101 ? 10.052 2.073 -9.495 1.00 85.62 101 VAL A CA 1
ATOM 787 C C . VAL A 1 101 ? 11.141 2.931 -10.149 1.00 85.62 101 VAL A C 1
ATOM 789 O O . VAL A 1 101 ? 10.915 4.087 -10.509 1.00 85.62 101 VAL A O 1
ATOM 792 N N . SER A 1 102 ? 12.334 2.367 -10.339 1.00 85.19 102 SER A N 1
ATOM 793 C CA . SER A 1 102 ? 13.469 3.036 -10.986 1.00 85.19 102 SER A CA 1
ATOM 794 C C . SER A 1 102 ? 14.317 2.039 -11.786 1.00 85.19 102 SER A C 1
ATOM 796 O O . SER A 1 102 ? 13.974 0.858 -11.892 1.00 85.19 102 SER A O 1
ATOM 798 N N . GLN A 1 103 ? 15.425 2.498 -12.383 1.00 81.75 103 GLN A N 1
ATOM 799 C CA . GLN A 1 103 ? 16.270 1.639 -13.210 1.00 81.75 103 GLN A CA 1
ATOM 800 C C . GLN A 1 103 ? 16.835 0.513 -12.339 1.00 81.75 103 GLN A C 1
ATOM 802 O O . GLN A 1 103 ? 17.527 0.777 -11.361 1.00 81.75 103 GLN A O 1
ATOM 807 N N . LYS A 1 104 ? 16.532 -0.740 -12.706 1.00 83.75 104 LYS A N 1
ATOM 808 C CA . LYS A 1 104 ? 16.912 -1.957 -11.961 1.00 83.75 104 LYS A CA 1
ATOM 809 C C . LYS A 1 104 ? 16.294 -2.084 -10.557 1.00 83.75 104 LYS A C 1
ATOM 811 O O . LYS A 1 104 ? 16.749 -2.922 -9.787 1.00 83.75 104 LYS A O 1
ATOM 816 N N . THR A 1 105 ? 15.241 -1.325 -10.247 1.00 86.75 105 THR A N 1
ATOM 817 C CA . THR A 1 105 ? 14.527 -1.435 -8.965 1.00 86.75 105 THR A CA 1
ATOM 818 C C . THR A 1 105 ? 13.104 -1.936 -9.187 1.00 86.75 105 THR A C 1
ATOM 820 O O . THR A 1 105 ? 12.172 -1.144 -9.331 1.00 86.75 105 THR A O 1
ATOM 823 N N . ASP A 1 106 ? 12.951 -3.260 -9.208 1.00 91.62 106 ASP A N 1
ATOM 824 C CA . ASP A 1 106 ? 11.661 -3.931 -9.021 1.00 91.62 106 ASP A CA 1
ATOM 825 C C . ASP A 1 106 ? 11.441 -4.139 -7.515 1.00 91.62 106 ASP A C 1
ATOM 827 O O . ASP A 1 106 ? 12.258 -4.789 -6.856 1.00 91.62 106 ASP A O 1
ATOM 831 N N . VAL A 1 107 ? 10.361 -3.593 -6.952 1.00 90.25 107 VAL A N 1
ATOM 832 C CA . VAL A 1 107 ? 10.109 -3.669 -5.498 1.00 90.25 107 VAL A CA 1
ATOM 833 C C . VAL A 1 107 ? 9.721 -5.063 -5.010 1.00 90.25 107 VAL A C 1
ATOM 835 O O . VAL A 1 107 ? 9.685 -5.294 -3.801 1.00 90.25 107 VAL A O 1
ATOM 838 N N . LEU A 1 108 ? 9.450 -6.002 -5.914 1.00 90.81 108 LEU A N 1
ATOM 839 C CA . LEU A 1 108 ? 9.167 -7.395 -5.604 1.00 90.81 108 LEU A CA 1
ATOM 840 C C . LEU A 1 108 ? 10.313 -8.290 -6.094 1.00 90.81 108 LEU A C 1
ATOM 842 O O . LEU A 1 108 ? 11.014 -8.886 -5.279 1.00 90.81 108 LEU A O 1
ATOM 846 N N . HIS A 1 109 ? 10.578 -8.335 -7.399 1.00 88.31 109 HIS A N 1
ATOM 847 C CA . HIS A 1 109 ? 11.585 -9.231 -7.980 1.00 88.31 109 HIS A CA 1
ATOM 848 C C . HIS A 1 109 ? 13.031 -8.802 -7.720 1.00 88.31 109 HIS A C 1
ATOM 850 O O . HIS A 1 109 ? 13.925 -9.644 -7.750 1.00 88.31 109 HIS A O 1
ATOM 856 N N . GLY A 1 110 ? 13.277 -7.522 -7.429 1.00 86.88 110 GLY A N 1
ATOM 857 C CA . GLY A 1 110 ? 14.613 -7.006 -7.122 1.00 86.88 110 GLY A CA 1
ATOM 858 C C . GLY A 1 110 ? 15.118 -7.397 -5.732 1.00 86.88 110 GLY A C 1
ATOM 859 O O . GLY A 1 110 ? 16.265 -7.110 -5.387 1.00 86.88 110 GLY A O 1
ATOM 860 N N . ARG A 1 111 ? 14.283 -8.049 -4.913 1.00 88.44 111 ARG A N 1
ATOM 861 C CA . ARG A 1 111 ? 14.654 -8.483 -3.564 1.00 88.44 111 ARG A CA 1
ATOM 862 C C . ARG A 1 111 ? 15.641 -9.661 -3.624 1.00 88.44 111 ARG A C 1
ATOM 864 O O . ARG A 1 111 ? 15.486 -10.561 -4.451 1.00 88.44 111 ARG A O 1
ATOM 871 N N . PRO A 1 112 ? 16.646 -9.721 -2.731 1.00 88.69 112 PRO A N 1
ATOM 872 C CA . PRO A 1 112 ? 17.634 -10.797 -2.720 1.00 88.69 112 PRO A CA 1
ATOM 873 C C . PRO A 1 112 ? 17.065 -12.065 -2.061 1.00 88.69 112 PRO A C 1
ATOM 875 O O . PRO A 1 112 ? 17.490 -12.451 -0.976 1.00 88.69 112 PRO A O 1
ATOM 878 N N . TRP A 1 113 ? 16.114 -12.735 -2.716 1.00 85.56 113 TRP A N 1
ATOM 879 C CA . TRP A 1 113 ? 15.358 -13.868 -2.159 1.00 85.56 113 TRP A CA 1
ATOM 880 C C . TRP A 1 113 ? 16.229 -14.993 -1.596 1.00 85.56 113 TRP A C 1
ATOM 882 O O . TRP A 1 113 ? 15.915 -15.552 -0.548 1.00 85.56 113 TRP A O 1
ATOM 892 N N . LYS A 1 114 ? 17.382 -15.258 -2.217 1.00 84.06 114 LYS A N 1
ATOM 893 C CA . LYS A 1 114 ? 18.366 -16.234 -1.721 1.00 84.06 114 LYS A CA 1
ATOM 894 C C . LYS A 1 114 ? 18.878 -15.945 -0.302 1.00 84.06 114 LYS A C 1
ATOM 896 O O . LYS A 1 114 ? 19.331 -16.853 0.373 1.00 84.06 114 LYS A O 1
ATOM 901 N N . LEU A 1 115 ? 18.825 -14.690 0.147 1.00 87.81 11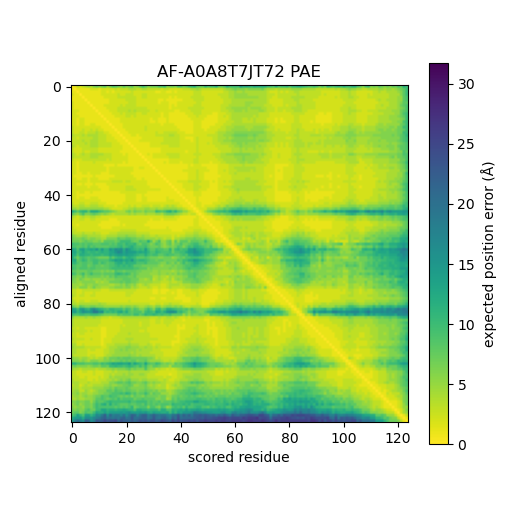5 LEU A N 1
ATOM 902 C CA . LEU A 1 115 ? 19.238 -14.277 1.493 1.00 87.81 115 LEU A CA 1
ATOM 903 C C . LEU A 1 115 ? 18.078 -14.302 2.500 1.00 87.81 115 LEU A C 1
ATOM 905 O O . LEU A 1 115 ? 18.292 -14.049 3.680 1.00 87.81 115 LEU A O 1
ATOM 909 N N . THR A 1 116 ? 16.852 -14.585 2.051 1.00 84.06 116 THR A N 1
ATOM 910 C CA . THR A 1 116 ? 15.651 -14.600 2.904 1.00 84.06 116 THR A CA 1
ATOM 911 C C . THR A 1 116 ? 15.316 -15.985 3.461 1.00 84.06 116 THR A C 1
ATOM 913 O O . THR A 1 116 ? 14.405 -16.111 4.271 1.00 84.06 116 THR A O 1
ATOM 916 N N . GLU A 1 117 ? 16.079 -17.017 3.087 1.00 80.75 117 GLU A N 1
ATOM 917 C CA . GLU A 1 117 ? 15.903 -18.403 3.543 1.00 80.75 117 GLU A CA 1
ATOM 918 C C . GLU A 1 117 ? 15.846 -18.574 5.081 1.00 80.75 117 GLU A C 1
ATOM 920 O O . GLU A 1 117 ? 15.005 -19.344 5.559 1.00 80.75 117 GLU A O 1
ATOM 925 N N . PRO A 1 118 ? 16.630 -17.843 5.901 1.00 84.94 118 PRO A N 1
ATOM 926 C CA . PRO A 1 118 ? 16.514 -17.942 7.360 1.00 84.94 118 PRO A CA 1
ATOM 927 C C . PRO A 1 118 ? 15.133 -17.541 7.903 1.00 84.94 118 PRO A C 1
ATOM 929 O O . PRO A 1 118 ? 14.672 -18.107 8.890 1.00 84.94 118 PRO A O 1
ATOM 932 N N . LEU A 1 119 ? 14.422 -16.626 7.227 1.00 77.12 119 LEU A N 1
ATOM 933 C CA 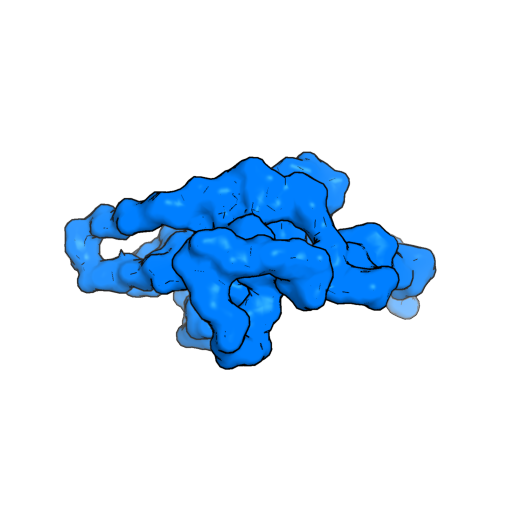. LEU A 1 119 ? 13.098 -16.152 7.657 1.00 77.12 119 LEU A CA 1
ATOM 934 C C . LEU A 1 119 ? 12.009 -17.226 7.541 1.00 77.12 119 LEU A C 1
ATOM 936 O O . LEU A 1 119 ? 10.962 -17.103 8.172 1.00 77.12 119 LEU A O 1
ATOM 940 N N . VAL A 1 120 ? 12.241 -18.259 6.727 1.00 78.56 120 VAL A N 1
ATOM 941 C CA . VAL A 1 120 ? 11.273 -19.335 6.465 1.00 78.56 120 VAL A CA 1
ATOM 942 C C . VAL A 1 120 ? 11.729 -20.697 6.982 1.00 78.56 120 VAL A C 1
ATOM 944 O O . VAL A 1 120 ? 10.896 -21.574 7.186 1.00 78.56 120 VAL A O 1
ATOM 947 N N . SER A 1 121 ? 13.031 -20.891 7.211 1.00 77.62 121 SER A N 1
ATOM 948 C CA . SER A 1 121 ? 13.577 -22.181 7.648 1.00 77.62 121 SER A CA 1
ATOM 949 C C . SER A 1 121 ? 13.544 -22.385 9.166 1.00 77.62 121 SER A C 1
ATOM 951 O O . SER A 1 121 ? 13.710 -23.516 9.621 1.00 77.62 121 SER A O 1
ATOM 953 N N . GLY A 1 122 ? 13.346 -21.319 9.956 1.00 64.31 122 GLY A N 1
ATOM 954 C CA . GLY A 1 122 ? 13.344 -21.377 11.425 1.00 64.31 122 GLY A CA 1
ATOM 955 C C . GLY A 1 122 ? 14.683 -21.805 12.038 1.00 64.31 122 GLY A C 1
ATOM 956 O O . GLY A 1 122 ? 14.757 -22.039 13.243 1.00 64.31 122 GLY A O 1
ATOM 957 N N . LYS A 1 123 ? 15.732 -21.925 11.215 1.00 56.41 123 LYS A N 1
ATOM 958 C CA . LYS A 1 123 ? 17.092 -22.251 11.632 1.00 56.41 123 LYS A CA 1
ATOM 959 C C . LYS A 1 123 ? 17.845 -20.939 11.818 1.00 56.41 123 LYS A C 1
ATOM 961 O O . LYS A 1 123 ? 18.229 -20.306 10.837 1.00 56.41 123 LYS A O 1
ATOM 966 N N . TRP A 1 124 ? 17.976 -20.539 13.076 1.00 56.72 124 TRP A N 1
ATOM 967 C CA . TRP A 1 124 ? 18.858 -19.461 13.515 1.00 56.72 124 TRP A CA 1
ATOM 968 C C . TRP A 1 124 ? 20.229 -20.031 13.865 1.00 56.72 124 TRP A C 1
ATOM 970 O O . TRP A 1 124 ? 20.258 -21.130 14.467 1.00 56.72 124 TRP A O 1
#

Foldseek 3Di:
DVLLVCLVVLAQEDEAEDADPDPCCQVPVVQCSCQLSVHWYWYDYPPKTKTFAWDLQQAPPDDRDPDDDPPHRTGGDMDIDPPPPDDDDDHDSVSSPQQDRYDCDRSRVSDPVVVCVCVPVVDD

Mean predicted aligned error: 4.91 Å

Nearest PDB structures (foldseek):
  2zxr-assembly1_A  TM=5.941E-01  e=2.316E-01  Thermus thermophilus HB8
  5f54-assembly1_A  TM=6.015E-01  e=4.190E-01  Deinococcus radiodurans
  1ir6-assembly1_A  TM=5.806E-01  e=3.923E-01  Thermus thermophilus
  6lrd-assembly1_A  TM=5.678E-01  e=5.105E-01  Deinococcus radiodurans
  2zxp-assembly1_A  TM=5.959E-01  e=8.095E-01  Thermus thermophilus HB8

pLDDT: mean 89.7, std 7.73, range [56.41, 98.25]

Sequence (124 aa):
ETFRLAALKDVEVVAAPTMILEKWEGELGFKERAAENRMNVIVASKSDSGIYAITEDFTLWTEWKNRPFDGNINYPVTTMARGDGLTIAEIHPAACVNKMVSQKTDVLHGRPWKLTEPLVSGKW

Radius of gyration: 15.54 Å; Cα contacts (8 Å, |Δi|>4): 192; chains: 1; bounding box: 38×39×37 Å